Protein AF-A0A9E4KX77-F1 (afdb_monomer_lite)

Radius of gyration: 24.62 Å; chains: 1; bounding box: 50×61×56 Å

Foldseek 3Di:
DVVVVVCVVCVVVVNNVVVVVVVVVVVPDDDDDDDLVVVLVPQPLNPPQFQLLSLLLSLQQVLLVVVCVVVVHDSCVLFNSQQSSQCSNPVPDQLCRRPRRDNVSSVVCRVVSNVSSVRSNVDDGHDDPDPPDPPDPDDPPVRVVVVVVPD

Secondary structure (DSSP, 8-state):
-HHHHHHHHHHHTT-HHHHHHHHHHHHT----PPPHHHHHHH-GGGTT--HHHHHHHHHHHHHHHHHHHHHTS-GGGTS-HHHHHHHHH-TTS-TTT-TTS-HHHHHHHHHHHHHHHHHHHHSPPPPPPPP----PPPPPHHHHHHHTT--

Sequence (151 aa):
EARDALAERLSALGRQAWAEEEFARLEQVRHQPPDPERALFSFKEGRGLGGRGLAVLRSLLEMREAEARRLGRPPAFVIPNAALGELAANPALDPADAPSMPPSAARRLGEKVRRAVKRGLAAPEVRRPAPERPARPRPSRAEAARTRRRG

pLDDT: mean 89.44, std 11.68, range [40.16, 98.5]

Structure (mmCIF, N/CA/C/O backbone):
data_AF-A0A9E4KX77-F1
#
_entry.id   AF-A0A9E4KX77-F1
#
loop_
_atom_site.group_PDB
_atom_site.id
_atom_site.type_symbol
_atom_site.label_atom_id
_atom_site.label_alt_id
_atom_site.label_comp_id
_atom_site.label_asym_id
_atom_site.label_entity_id
_atom_site.label_seq_id
_atom_site.pdbx_PDB_ins_code
_atom_site.Cartn_x
_atom_site.Cartn_y
_atom_site.Cartn_z
_atom_site.occupancy
_atom_site.B_iso_or_equiv
_atom_site.auth_seq_id
_atom_site.auth_comp_id
_atom_site.auth_asym_id
_atom_site.auth_atom_id
_atom_site.pdbx_PDB_model_num
ATOM 1 N N . GLU A 1 1 ? -17.186 -2.646 35.217 1.00 72.56 1 GLU A N 1
ATOM 2 C CA . GLU A 1 1 ? -16.718 -1.297 35.616 1.00 72.56 1 GLU A CA 1
ATOM 3 C C . GLU A 1 1 ? -17.003 -0.228 34.560 1.00 72.56 1 GLU A C 1
ATOM 5 O O . GLU A 1 1 ? -17.978 0.487 34.730 1.00 72.56 1 GLU A O 1
ATOM 10 N N . ALA A 1 2 ? -16.265 -0.128 33.443 1.00 88.50 2 ALA A N 1
ATOM 11 C CA . ALA A 1 2 ? -16.495 0.953 32.461 1.00 88.50 2 ALA A CA 1
ATOM 12 C C . ALA A 1 2 ? -17.884 0.917 31.786 1.00 88.50 2 ALA A C 1
ATOM 14 O O . ALA A 1 2 ? -18.520 1.955 31.621 1.00 88.50 2 ALA A O 1
ATOM 15 N N . ARG A 1 3 ? -18.372 -0.279 31.428 1.00 89.69 3 ARG A N 1
ATOM 16 C CA . ARG A 1 3 ? -19.718 -0.472 30.860 1.00 89.69 3 ARG A CA 1
ATOM 17 C C . ARG A 1 3 ? -20.807 0.009 31.819 1.00 89.69 3 ARG A C 1
ATOM 19 O O . ARG A 1 3 ? -21.707 0.727 31.406 1.00 89.69 3 ARG A O 1
ATOM 26 N N . ASP A 1 4 ? -20.713 -0.403 33.078 1.00 91.94 4 ASP A N 1
ATOM 27 C CA . ASP A 1 4 ? -21.753 -0.170 34.084 1.00 91.94 4 ASP A CA 1
ATOM 28 C C . ASP A 1 4 ? -21.841 1.322 34.421 1.00 91.94 4 ASP A C 1
ATOM 30 O O . ASP A 1 4 ? -22.920 1.903 34.372 1.00 91.94 4 ASP A O 1
ATOM 34 N N . ALA A 1 5 ? -20.689 1.979 34.597 1.00 93.56 5 ALA A N 1
ATOM 35 C CA . ALA A 1 5 ? -20.616 3.425 34.796 1.00 93.56 5 ALA A CA 1
ATOM 36 C C . ALA A 1 5 ? -21.164 4.229 33.596 1.00 93.56 5 ALA A C 1
ATOM 38 O O . ALA A 1 5 ? -21.787 5.278 33.772 1.00 93.56 5 ALA A O 1
ATOM 39 N N . LEU A 1 6 ? -20.950 3.755 32.361 1.00 91.94 6 LEU A N 1
ATOM 40 C CA . LEU A 1 6 ? -21.521 4.379 31.161 1.00 91.94 6 LEU A CA 1
ATOM 41 C C . LEU A 1 6 ? -23.038 4.181 31.077 1.00 91.94 6 LEU A C 1
ATOM 43 O O . LEU A 1 6 ? -23.741 5.125 30.719 1.00 91.94 6 LEU A O 1
ATOM 47 N N . ALA A 1 7 ? -23.543 3.000 31.437 1.00 91.25 7 ALA A N 1
ATOM 48 C CA . ALA A 1 7 ? -24.974 2.707 31.457 1.00 91.25 7 ALA A CA 1
ATOM 49 C C . ALA A 1 7 ? -25.715 3.571 32.490 1.00 91.25 7 ALA A C 1
ATOM 51 O O . ALA A 1 7 ? -26.736 4.177 32.167 1.00 91.25 7 ALA A O 1
ATOM 52 N N . GLU A 1 8 ? -25.165 3.721 33.698 1.00 94.00 8 GLU A N 1
ATOM 53 C CA . GLU A 1 8 ? -25.727 4.613 34.721 1.00 94.00 8 GLU A CA 1
ATOM 54 C C . GLU A 1 8 ? -25.791 6.063 34.235 1.00 94.00 8 GLU A C 1
ATOM 56 O O . GLU A 1 8 ? -26.810 6.740 34.387 1.00 94.00 8 GLU A O 1
ATOM 61 N N . ARG A 1 9 ? -24.729 6.540 33.579 1.00 94.25 9 ARG A N 1
ATOM 62 C CA . ARG A 1 9 ? -24.669 7.911 33.064 1.00 94.25 9 ARG A CA 1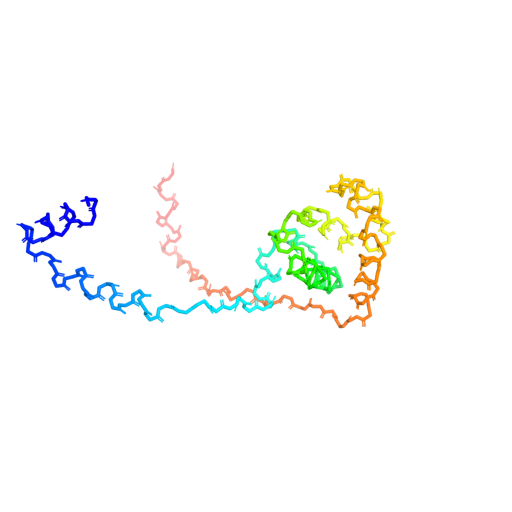
ATOM 63 C C . ARG A 1 9 ? -25.619 8.142 31.886 1.00 94.25 9 ARG A C 1
ATOM 65 O O . ARG A 1 9 ? -26.197 9.221 31.784 1.00 94.25 9 ARG A O 1
ATOM 72 N N . LEU A 1 10 ? -25.801 7.152 31.011 1.00 95.00 10 LEU A N 1
ATOM 73 C CA . LEU A 1 10 ? -26.783 7.201 29.922 1.00 95.00 10 LEU A CA 1
ATOM 74 C C . LEU A 1 10 ? -28.215 7.215 30.458 1.00 95.00 10 LEU A C 1
ATOM 76 O O . LEU A 1 10 ? -29.033 7.995 29.967 1.00 95.00 10 LEU A O 1
ATOM 80 N N . SER A 1 11 ? -28.488 6.417 31.492 1.00 93.12 11 SER A N 1
ATOM 81 C CA . SER A 1 11 ? -29.773 6.399 32.191 1.00 93.12 11 SER A CA 1
ATOM 82 C C . SER A 1 11 ? -30.068 7.748 32.856 1.00 93.12 11 SER A C 1
ATOM 84 O O . SER A 1 11 ? -31.112 8.343 32.596 1.00 93.12 11 SER A O 1
ATOM 86 N N . ALA A 1 12 ? -29.106 8.311 33.598 1.00 95.75 12 ALA A N 1
ATOM 87 C CA . ALA A 1 12 ? -29.239 9.625 34.237 1.00 95.75 12 ALA A CA 1
ATOM 88 C C . ALA A 1 12 ? -29.479 10.773 33.236 1.00 95.75 12 ALA A C 1
ATOM 90 O O . ALA A 1 12 ? -30.097 11.779 33.575 1.00 95.75 12 ALA A O 1
ATOM 91 N N . LEU A 1 13 ? -29.004 10.627 31.995 1.00 95.69 13 LEU A N 1
ATOM 92 C CA . LEU A 1 13 ? -29.218 11.588 30.909 1.00 95.69 13 LEU A CA 1
ATOM 93 C C . LEU A 1 13 ? -30.474 11.294 30.069 1.00 95.69 13 LEU A C 1
ATOM 95 O O . LEU A 1 13 ? -30.745 12.043 29.130 1.00 95.69 13 LEU A O 1
ATOM 99 N N . GLY A 1 14 ? -31.208 10.211 30.353 1.00 94.69 14 GLY A N 1
ATOM 100 C CA . GLY A 1 14 ? -32.376 9.783 29.577 1.00 94.69 14 GLY A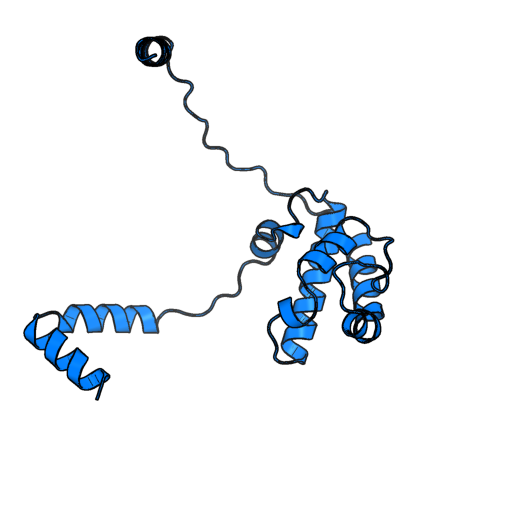 CA 1
ATOM 101 C C . GLY A 1 14 ? -32.047 9.334 28.147 1.00 94.69 14 GLY A C 1
ATOM 102 O O . GLY A 1 14 ? -32.891 9.434 27.262 1.00 94.69 14 GLY A O 1
ATOM 103 N N . ARG A 1 15 ? -30.815 8.875 27.889 1.00 95.88 15 ARG A N 1
ATOM 104 C CA . ARG A 1 15 ? -30.296 8.549 26.541 1.00 95.88 15 ARG A CA 1
ATOM 105 C C . ARG A 1 15 ? -30.159 7.053 26.266 1.00 95.88 15 ARG A C 1
ATOM 107 O O . ARG A 1 15 ? -29.566 6.676 25.261 1.00 95.88 15 ARG A O 1
ATOM 114 N N . GLN A 1 16 ? -30.700 6.207 27.137 1.00 92.31 16 GLN A N 1
ATOM 115 C CA . GLN A 1 16 ? -30.577 4.756 27.013 1.00 92.31 16 GLN A CA 1
ATOM 116 C C . GLN A 1 16 ? -31.126 4.240 25.671 1.00 92.31 16 GLN A C 1
ATOM 118 O O . GLN A 1 16 ? -30.423 3.536 24.955 1.00 92.31 16 GLN A O 1
ATOM 123 N N . ALA A 1 17 ? -32.316 4.698 25.272 1.00 91.31 17 ALA A N 1
ATOM 124 C CA . ALA A 1 17 ? -32.931 4.317 23.999 1.00 91.31 17 ALA A CA 1
ATOM 125 C C . ALA A 1 17 ? -32.090 4.723 22.771 1.00 91.31 17 ALA A C 1
ATOM 127 O O . ALA A 1 17 ? -32.011 3.974 21.804 1.00 91.31 17 ALA A O 1
ATOM 128 N N . TRP A 1 18 ? -31.413 5.878 22.815 1.00 93.88 18 TRP A N 1
ATOM 129 C CA . TRP A 1 18 ? -30.518 6.309 21.730 1.00 93.88 18 TRP A CA 1
ATOM 130 C C . TRP A 1 18 ? -29.286 5.408 21.620 1.00 93.88 18 TRP A C 1
ATOM 132 O O . TRP A 1 18 ? -28.829 5.111 20.520 1.00 93.88 18 TRP A O 1
ATOM 142 N N . ALA A 1 19 ? -28.731 4.988 22.760 1.00 92.88 19 ALA A N 1
ATOM 143 C CA . ALA A 1 19 ? -27.588 4.085 22.777 1.00 92.88 19 ALA A CA 1
ATOM 144 C C . ALA A 1 19 ? -27.966 2.698 22.237 1.00 92.88 19 ALA A C 1
ATOM 146 O O . ALA A 1 19 ? -27.224 2.140 21.436 1.00 92.88 19 ALA A O 1
ATOM 147 N N . GLU A 1 20 ? -29.130 2.174 22.625 1.00 92.38 20 GLU A N 1
AT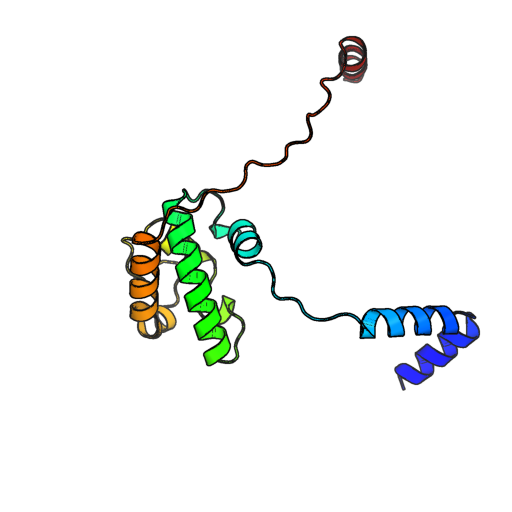OM 148 C CA . GLU A 1 20 ? -29.653 0.898 22.126 1.00 92.38 20 GLU A CA 1
ATOM 149 C C . GLU A 1 20 ? -29.900 0.926 20.612 1.00 92.38 20 GLU A C 1
ATOM 151 O O . GLU A 1 20 ? -29.513 -0.013 19.917 1.00 92.38 20 GLU A O 1
ATOM 156 N N . GLU A 1 21 ? -30.463 2.018 20.083 1.00 94.50 21 GLU A N 1
ATOM 157 C CA . GLU A 1 21 ? -30.634 2.208 18.638 1.00 94.50 21 GLU A CA 1
ATOM 158 C C . GLU A 1 21 ? -29.286 2.191 17.899 1.00 94.50 21 GLU A C 1
ATOM 160 O O . GLU A 1 21 ? -29.127 1.484 16.899 1.00 94.50 21 GLU A O 1
ATOM 165 N N . GLU A 1 22 ? -28.287 2.921 18.404 1.00 94.62 22 GLU A N 1
ATOM 166 C CA . GLU A 1 22 ? -26.969 2.971 17.771 1.00 94.62 22 GLU A CA 1
ATOM 167 C C . GLU A 1 22 ? -26.230 1.628 17.877 1.00 94.62 22 GLU A C 1
ATOM 169 O O . GLU A 1 22 ? -25.581 1.210 16.918 1.00 94.62 22 GLU A O 1
ATOM 174 N N . PHE A 1 23 ? -26.365 0.898 18.990 1.00 93.81 23 PHE A N 1
ATOM 175 C CA . PHE A 1 23 ? -25.819 -0.457 19.114 1.00 93.81 23 PHE A CA 1
ATOM 176 C C . PHE A 1 23 ? -26.459 -1.409 18.109 1.00 93.81 23 PHE A C 1
ATOM 178 O O . PHE A 1 23 ? -25.733 -2.058 17.356 1.00 93.81 23 PHE A O 1
ATOM 185 N N . ALA A 1 24 ? -27.791 -1.423 18.017 1.00 94.31 24 ALA A N 1
ATOM 186 C CA . ALA A 1 24 ? -28.500 -2.239 17.038 1.00 94.31 24 ALA A CA 1
ATOM 187 C C . ALA A 1 24 ? -28.049 -1.911 15.606 1.00 94.31 24 ALA A C 1
ATOM 189 O O . ALA A 1 24 ? -27.852 -2.814 14.792 1.0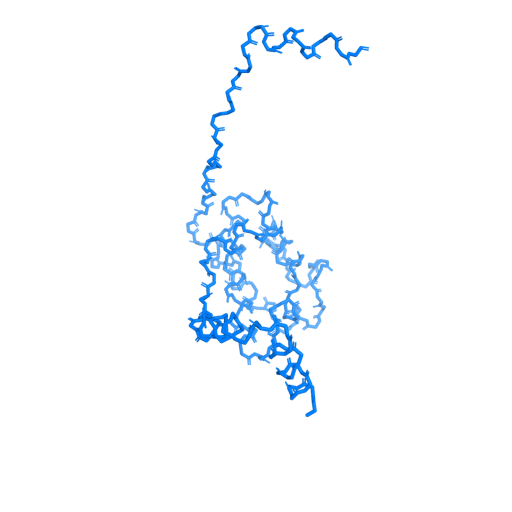0 94.31 24 ALA A O 1
ATOM 190 N N . ARG A 1 25 ? -27.813 -0.630 15.295 1.00 91.38 25 ARG A N 1
ATOM 191 C CA . ARG A 1 25 ? -27.298 -0.194 13.991 1.00 91.38 25 ARG A CA 1
ATOM 192 C C . ARG A 1 25 ? -25.865 -0.665 13.734 1.00 91.38 25 ARG A C 1
ATOM 194 O O . ARG A 1 25 ? -25.573 -1.150 12.638 1.00 91.38 25 ARG A O 1
ATOM 201 N N . LEU A 1 26 ? -24.976 -0.541 14.718 1.00 91.94 26 LEU A N 1
ATOM 202 C CA . LEU A 1 26 ? -23.581 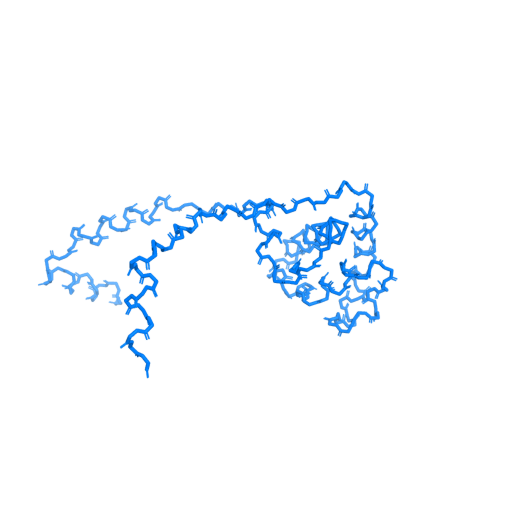-0.979 14.616 1.00 91.94 26 LEU A CA 1
ATOM 203 C C . LEU A 1 26 ? -23.464 -2.502 14.496 1.00 91.94 26 LEU A C 1
ATOM 205 O O . LEU A 1 26 ? -22.627 -2.989 13.736 1.00 91.94 26 LEU A O 1
ATOM 209 N N . GLU A 1 27 ? -24.344 -3.257 15.153 1.00 93.38 27 GLU A N 1
ATOM 210 C CA . GLU A 1 27 ? -24.433 -4.715 15.027 1.00 93.38 27 GLU A CA 1
ATOM 211 C C . GLU A 1 27 ? -24.796 -5.176 13.608 1.00 93.38 27 GLU A C 1
ATOM 213 O O . GLU A 1 27 ? -24.461 -6.301 13.225 1.00 93.38 27 GLU A O 1
ATOM 218 N N . GLN A 1 28 ? -25.424 -4.323 12.789 1.00 92.94 28 GLN A N 1
ATOM 219 C CA . GLN A 1 28 ? -25.702 -4.615 11.376 1.00 92.94 28 GLN A CA 1
ATOM 220 C C . GLN A 1 28 ? -24.524 -4.304 10.445 1.00 92.94 28 GLN A C 1
ATOM 222 O O . GLN A 1 28 ? -24.532 -4.720 9.284 1.00 92.94 28 GLN A O 1
ATOM 227 N N . VAL A 1 29 ? -23.484 -3.606 10.915 1.00 89.94 29 VAL A N 1
ATOM 228 C CA . VAL A 1 29 ? -22.322 -3.289 10.080 1.00 89.94 29 VAL A CA 1
ATOM 229 C C . VAL A 1 29 ? -21.581 -4.584 9.748 1.00 89.94 29 VAL A C 1
ATOM 231 O O . VAL A 1 29 ? -21.201 -5.377 10.612 1.00 89.94 29 VAL A O 1
ATOM 234 N N . ARG A 1 30 ? -21.382 -4.827 8.454 1.00 86.75 30 ARG A N 1
ATOM 235 C CA . ARG A 1 30 ? -20.573 -5.934 7.939 1.00 86.75 30 ARG A CA 1
ATOM 236 C C . ARG A 1 30 ? -19.380 -5.357 7.206 1.00 86.75 30 ARG A C 1
ATOM 238 O O . ARG A 1 30 ? -19.517 -4.402 6.443 1.00 86.75 30 ARG A O 1
ATOM 245 N N . HIS A 1 31 ? -18.211 -5.949 7.423 1.00 80.56 31 HIS A N 1
ATOM 246 C CA . HIS A 1 31 ? -17.044 -5.606 6.628 1.00 80.56 31 HIS A CA 1
ATOM 247 C C . HIS A 1 31 ? -17.308 -5.981 5.167 1.00 80.56 31 HIS A C 1
ATOM 249 O O . HIS A 1 31 ? -17.511 -7.153 4.854 1.00 80.56 31 HIS A O 1
ATOM 255 N N . GLN A 1 32 ? -17.293 -4.986 4.285 1.00 79.44 32 GLN A N 1
ATOM 256 C CA . GLN A 1 32 ? -17.278 -5.203 2.846 1.00 79.44 32 GLN A CA 1
ATOM 257 C C . GLN A 1 32 ? -15.870 -4.897 2.339 1.00 79.44 32 GLN A C 1
ATOM 259 O O . GLN A 1 32 ? -15.351 -3.812 2.631 1.00 79.44 32 GLN A O 1
ATOM 264 N N . PRO A 1 33 ? -15.226 -5.824 1.608 1.00 74.44 33 PRO A N 1
ATOM 265 C CA . PRO A 1 33 ? -13.951 -5.519 0.989 1.00 74.44 33 PRO A CA 1
ATOM 266 C C . PRO A 1 33 ? -14.147 -4.354 0.008 1.00 74.44 33 PRO A C 1
ATOM 268 O O . PRO A 1 33 ? -15.153 -4.315 -0.706 1.00 74.44 33 PRO A O 1
ATOM 271 N N . PRO A 1 34 ? -13.219 -3.385 -0.029 1.00 76.44 34 PRO A N 1
ATOM 272 C CA . PRO A 1 34 ? -13.307 -2.292 -0.979 1.00 76.44 34 PRO A CA 1
ATOM 273 C C . PRO A 1 34 ? -13.261 -2.834 -2.409 1.00 76.44 34 PRO A C 1
ATOM 275 O O . PRO A 1 34 ? -12.539 -3.788 -2.701 1.00 76.44 34 PRO A O 1
ATOM 278 N N . ASP A 1 35 ? -14.010 -2.186 -3.299 1.00 83.81 35 ASP A N 1
ATOM 279 C CA . ASP A 1 35 ? -13.947 -2.463 -4.731 1.00 83.81 35 ASP A CA 1
ATOM 280 C C . ASP A 1 35 ? -12.483 -2.381 -5.225 1.00 83.81 35 ASP A C 1
ATOM 282 O O . ASP A 1 35 ? -11.812 -1.374 -4.956 1.00 83.81 35 ASP A O 1
ATOM 286 N N . PRO A 1 36 ? -11.965 -3.409 -5.927 1.00 80.19 36 PRO A N 1
ATOM 287 C CA . PRO A 1 36 ? -10.561 -3.458 -6.334 1.00 80.19 36 PRO A CA 1
ATOM 288 C C . PRO A 1 36 ? -10.124 -2.273 -7.200 1.00 80.19 36 PRO A C 1
ATOM 290 O O . PRO A 1 36 ? -8.982 -1.820 -7.098 1.00 80.19 36 PRO A O 1
ATOM 293 N N . GLU A 1 37 ? -11.012 -1.736 -8.039 1.00 83.69 37 GLU A N 1
ATOM 294 C CA . GLU A 1 37 ? -10.687 -0.594 -8.894 1.00 83.69 37 GLU A CA 1
ATOM 295 C C . GLU A 1 37 ? -10.618 0.700 -8.087 1.00 83.69 37 GLU A C 1
ATOM 297 O O . GLU A 1 37 ? -9.665 1.472 -8.216 1.00 83.69 37 GLU A O 1
ATOM 302 N N . ARG A 1 38 ? -11.580 0.917 -7.185 1.00 82.94 38 ARG A N 1
ATOM 303 C CA . ARG A 1 38 ? -11.546 2.044 -6.242 1.00 82.94 38 ARG A CA 1
ATOM 304 C C . ARG A 1 38 ? -10.314 1.979 -5.340 1.00 82.94 38 ARG A C 1
ATOM 306 O O . ARG A 1 38 ? -9.682 3.010 -5.089 1.00 82.94 38 ARG A O 1
ATOM 313 N N . ALA A 1 39 ? -9.928 0.787 -4.890 1.00 84.75 39 ALA A N 1
ATOM 314 C CA . ALA A 1 39 ? -8.713 0.583 -4.105 1.00 84.75 39 ALA A CA 1
ATOM 315 C C . ALA A 1 39 ? -7.454 0.936 -4.919 1.00 84.75 39 ALA A C 1
ATOM 317 O O . ALA A 1 39 ? -6.610 1.697 -4.443 1.00 84.75 39 ALA A O 1
ATOM 318 N N . LEU A 1 40 ? -7.369 0.490 -6.177 1.00 91.25 40 LEU A N 1
ATOM 319 C CA . LEU A 1 40 ? -6.268 0.833 -7.082 1.00 91.25 40 LEU A CA 1
ATOM 320 C C . LEU A 1 40 ? -6.167 2.347 -7.325 1.00 91.25 40 LEU A C 1
ATOM 322 O O . LEU A 1 40 ? -5.081 2.921 -7.249 1.00 91.25 40 LEU A O 1
ATOM 326 N N . PHE A 1 41 ? -7.286 3.016 -7.613 1.00 89.50 41 PHE A N 1
ATOM 327 C CA . PHE A 1 41 ? -7.279 4.441 -7.957 1.00 89.50 41 PHE A CA 1
ATOM 328 C C . PHE A 1 41 ? -7.091 5.371 -6.756 1.00 89.50 41 PHE A C 1
ATOM 330 O O . PHE A 1 41 ? -6.601 6.491 -6.938 1.00 89.50 41 PHE A O 1
ATOM 337 N N . SER A 1 42 ? -7.438 4.918 -5.548 1.00 87.12 42 SER A N 1
ATOM 338 C CA . SER A 1 42 ? -7.162 5.642 -4.301 1.00 87.12 42 SER A CA 1
ATOM 339 C C . SER A 1 42 ? -5.707 5.498 -3.831 1.00 87.12 42 SER A C 1
ATOM 341 O O . SER A 1 42 ? -5.244 6.307 -3.022 1.00 87.12 42 SER A O 1
ATOM 343 N N . PHE A 1 43 ? -4.954 4.537 -4.380 1.00 90.94 43 PHE A N 1
ATOM 344 C CA . PHE A 1 43 ? -3.549 4.317 -4.047 1.00 90.94 43 PHE A CA 1
ATOM 345 C C . PHE A 1 43 ? -2.679 5.519 -4.439 1.00 90.94 43 PHE A C 1
ATOM 347 O O . PHE A 1 43 ? -2.609 5.919 -5.608 1.00 90.94 43 PHE A O 1
ATOM 354 N N . LYS A 1 44 ? -2.000 6.115 -3.451 1.00 91.81 44 LYS A N 1
ATOM 355 C CA . LYS A 1 44 ? -1.234 7.361 -3.612 1.00 91.81 44 LYS A CA 1
ATOM 356 C C . LYS A 1 44 ? -0.146 7.228 -4.671 1.00 91.81 44 LYS A C 1
ATOM 358 O O . LYS A 1 44 ? -0.008 8.118 -5.503 1.00 91.81 44 LYS A O 1
ATOM 363 N N . GLU A 1 45 ? 0.587 6.129 -4.653 1.00 92.19 45 GLU A N 1
ATOM 364 C CA . GLU A 1 45 ? 1.712 5.851 -5.541 1.00 92.19 45 GLU A CA 1
ATOM 365 C C . GLU A 1 45 ? 1.251 5.470 -6.954 1.00 92.19 45 GLU A C 1
ATOM 367 O O . GLU A 1 45 ? 2.043 5.463 -7.888 1.00 92.19 45 GLU A O 1
ATOM 372 N N . GLY A 1 46 ? -0.050 5.222 -7.141 1.00 88.81 46 GLY A N 1
ATOM 373 C CA . GLY A 1 46 ? -0.648 5.097 -8.463 1.00 88.81 46 GLY A CA 1
ATOM 374 C C . GLY A 1 46 ? -0.897 6.441 -9.145 1.00 88.81 46 GLY A C 1
ATOM 375 O O . GLY A 1 46 ? -1.144 6.472 -10.355 1.00 88.81 46 GLY A O 1
ATOM 376 N N . ARG A 1 47 ? -0.886 7.564 -8.404 1.00 89.00 47 ARG A N 1
ATOM 377 C CA . ARG A 1 47 ? -1.136 8.903 -8.963 1.00 89.00 47 ARG A CA 1
ATOM 378 C C . ARG A 1 47 ? -0.029 9.261 -9.958 1.00 89.00 47 ARG A C 1
ATOM 380 O O . ARG A 1 47 ? 1.134 9.308 -9.593 1.00 89.00 47 ARG A O 1
ATOM 387 N N . GLY A 1 48 ? -0.408 9.527 -11.208 1.00 86.81 48 GLY A N 1
ATOM 388 C CA . GLY A 1 48 ? 0.527 9.859 -12.291 1.00 86.81 48 GLY A CA 1
ATOM 389 C C . GLY A 1 48 ? 0.974 8.671 -13.147 1.00 86.81 48 GLY A C 1
ATOM 390 O O . GLY A 1 48 ? 1.523 8.892 -14.221 1.00 86.81 48 GLY A O 1
ATOM 391 N N . LEU A 1 49 ? 0.685 7.427 -12.746 1.00 92.50 49 LEU A N 1
ATOM 392 C CA . LEU A 1 49 ? 0.940 6.267 -13.601 1.00 92.50 49 LEU A CA 1
ATOM 393 C C . LEU A 1 49 ? -0.003 6.260 -14.813 1.00 92.50 49 LEU A C 1
ATOM 395 O O . LEU A 1 49 ? -1.214 6.467 -14.676 1.00 92.50 49 LEU A O 1
ATOM 399 N N . GLY A 1 50 ? 0.564 5.972 -15.988 1.00 92.62 50 GLY A N 1
ATOM 400 C CA . GLY A 1 50 ? -0.194 5.659 -17.200 1.00 92.62 50 GLY A CA 1
ATOM 401 C C . GLY A 1 50 ? -0.908 4.306 -17.104 1.00 92.62 50 GLY A C 1
ATOM 402 O O . GLY A 1 50 ? -0.718 3.550 -16.149 1.00 92.62 50 GLY A O 1
ATOM 403 N N . GLY A 1 51 ? -1.716 3.968 -18.113 1.00 94.19 51 GLY A N 1
ATOM 404 C CA . GLY A 1 51 ? -2.576 2.779 -18.067 1.00 94.19 51 GLY A CA 1
ATOM 405 C C . GLY A 1 51 ? -1.825 1.457 -17.899 1.00 94.19 51 GLY A C 1
ATOM 406 O O . GLY A 1 51 ? -2.272 0.586 -17.150 1.00 94.19 51 GLY A O 1
ATOM 407 N N . ARG A 1 52 ? -0.637 1.334 -18.506 1.00 95.88 52 ARG A N 1
ATOM 408 C CA . ARG A 1 52 ? 0.253 0.182 -18.297 1.00 95.88 52 ARG A CA 1
ATOM 409 C C . ARG A 1 52 ? 0.815 0.116 -16.877 1.00 95.88 52 ARG A C 1
ATOM 411 O O . ARG A 1 52 ? 0.776 -0.944 -16.262 1.00 95.88 52 ARG A O 1
ATOM 418 N N . GLY A 1 53 ? 1.298 1.238 -16.342 1.00 96.25 53 GLY A N 1
ATOM 419 C CA . GLY A 1 53 ? 1.813 1.305 -14.971 1.00 96.25 53 GLY A CA 1
ATOM 420 C C . GLY A 1 53 ? 0.735 0.953 -13.943 1.00 96.25 53 GLY A C 1
ATOM 421 O O . GLY A 1 53 ? 0.994 0.224 -12.993 1.00 96.25 53 GLY A O 1
ATOM 422 N N . LEU A 1 54 ? -0.511 1.372 -14.178 1.00 96.31 54 LEU A N 1
ATOM 423 C CA . LEU A 1 54 ? -1.656 0.983 -13.351 1.00 96.31 54 LEU A CA 1
ATOM 424 C C . LEU A 1 54 ? -1.991 -0.513 -13.451 1.00 96.31 54 LEU A C 1
ATOM 426 O O . LEU A 1 54 ? -2.364 -1.107 -12.442 1.00 96.31 54 LEU A O 1
ATOM 430 N N . ALA A 1 55 ? -1.840 -1.135 -14.624 1.00 96.81 55 ALA A N 1
ATOM 431 C CA . ALA A 1 55 ? -2.006 -2.583 -14.780 1.00 96.81 55 ALA A CA 1
ATOM 432 C C . ALA A 1 55 ? -0.936 -3.367 -13.995 1.00 96.81 55 ALA A C 1
ATOM 434 O O . ALA A 1 55 ? -1.250 -4.334 -13.298 1.00 96.81 55 ALA A O 1
ATOM 435 N N . VAL A 1 56 ? 0.317 -2.900 -14.035 1.00 97.94 56 VAL A N 1
ATOM 436 C CA . VAL A 1 56 ? 1.417 -3.438 -13.218 1.00 97.94 56 VAL A CA 1
ATOM 437 C C . VAL A 1 56 ? 1.138 -3.256 -11.728 1.00 97.94 56 VAL A C 1
ATOM 439 O O . VAL A 1 56 ? 1.202 -4.227 -10.974 1.00 97.94 56 VAL A O 1
ATOM 442 N N . LEU A 1 57 ? 0.748 -2.051 -11.308 1.00 97.44 57 LEU A N 1
ATOM 443 C CA . LEU A 1 57 ? 0.407 -1.758 -9.919 1.00 97.44 57 LEU A CA 1
ATOM 444 C C . LEU A 1 57 ? -0.732 -2.648 -9.406 1.00 97.44 57 LEU A C 1
ATOM 446 O O . LEU A 1 57 ? -0.634 -3.173 -8.300 1.00 97.44 57 LEU A O 1
ATOM 450 N N . ARG A 1 58 ? -1.777 -2.874 -10.212 1.00 96.62 58 ARG A N 1
ATOM 451 C CA . ARG A 1 58 ? -2.884 -3.781 -9.876 1.00 96.62 58 ARG A CA 1
ATOM 452 C C . ARG A 1 58 ? -2.378 -5.192 -9.579 1.00 96.62 58 ARG A C 1
ATOM 454 O O . ARG A 1 58 ? -2.633 -5.712 -8.496 1.00 96.62 58 ARG A O 1
ATOM 461 N N . SER A 1 59 ? -1.592 -5.776 -10.487 1.00 97.38 59 SER A N 1
ATOM 462 C CA . SER A 1 59 ? -1.062 -7.130 -10.275 1.00 97.38 59 SER A CA 1
ATOM 463 C C . SER A 1 59 ? -0.094 -7.210 -9.087 1.00 97.38 59 SER A C 1
ATOM 465 O O . SER A 1 59 ? 0.048 -8.284 -8.491 1.00 97.38 59 SER A O 1
ATOM 467 N N . LEU A 1 60 ? 0.617 -6.126 -8.774 1.00 97.69 60 LEU A N 1
ATOM 468 C CA . LEU A 1 60 ? 1.509 -6.043 -7.621 1.00 97.69 60 LEU A CA 1
ATOM 469 C C . LEU A 1 60 ? 0.738 -5.975 -6.299 1.00 97.69 60 LEU A C 1
ATOM 471 O O . LEU A 1 60 ? 1.107 -6.678 -5.355 1.00 97.69 60 LEU A O 1
ATOM 475 N N . LEU A 1 61 ? -0.327 -5.171 -6.242 1.00 96.25 61 LEU A N 1
ATOM 476 C CA . LEU A 1 61 ? -1.227 -5.086 -5.092 1.00 96.25 61 LEU A CA 1
ATOM 477 C C . LEU A 1 61 ? -1.834 -6.459 -4.799 1.00 96.25 61 LEU A C 1
ATOM 479 O O . LEU A 1 61 ? -1.587 -7.000 -3.724 1.00 96.25 61 LEU A O 1
ATOM 483 N N . GLU A 1 62 ? -2.447 -7.104 -5.796 1.00 95.69 62 GLU A N 1
ATOM 484 C CA . GLU A 1 62 ? -3.053 -8.435 -5.644 1.00 95.69 62 GLU A CA 1
ATOM 485 C C . GLU A 1 62 ? -2.071 -9.474 -5.078 1.00 95.69 62 GLU A C 1
ATOM 487 O O . GLU A 1 62 ? -2.409 -10.263 -4.189 1.00 95.69 62 GLU A O 1
ATOM 492 N N . MET A 1 63 ? -0.825 -9.458 -5.565 1.00 96.88 63 MET A N 1
ATOM 493 C CA . MET A 1 63 ? 0.240 -10.326 -5.062 1.00 96.88 63 MET A CA 1
ATOM 494 C C . MET A 1 63 ? 0.581 -10.007 -3.602 1.00 96.88 63 MET A C 1
ATOM 496 O O . MET A 1 63 ? 0.691 -10.924 -2.782 1.00 96.88 63 MET A O 1
ATOM 500 N N . ARG A 1 64 ? 0.713 -8.720 -3.260 1.00 96.81 64 ARG A N 1
ATOM 501 C CA . ARG A 1 64 ? 0.984 -8.275 -1.891 1.00 96.81 64 ARG A CA 1
ATOM 502 C C . ARG A 1 64 ? -0.157 -8.641 -0.947 1.00 96.81 64 ARG A C 1
ATOM 504 O O . ARG A 1 64 ? 0.121 -9.116 0.148 1.00 96.81 64 ARG A O 1
ATOM 511 N N . GLU A 1 65 ? -1.414 -8.470 -1.352 1.00 95.12 65 GLU A N 1
ATOM 512 C CA . GLU A 1 65 ? -2.579 -8.863 -0.554 1.00 95.12 65 GLU A CA 1
ATOM 513 C C . GLU A 1 65 ? -2.627 -10.379 -0.317 1.00 95.12 65 GLU A C 1
ATOM 515 O O . GLU A 1 65 ? -2.898 -10.818 0.803 1.00 95.12 65 GLU A O 1
ATOM 520 N N . ALA A 1 66 ? -2.327 -11.193 -1.333 1.00 95.88 66 ALA A N 1
ATOM 521 C CA . ALA A 1 66 ? -2.243 -12.643 -1.172 1.00 95.88 66 ALA A CA 1
ATOM 522 C C . ALA A 1 66 ? -1.137 -13.044 -0.181 1.00 95.88 66 ALA A C 1
ATOM 524 O O . ALA A 1 66 ? -1.353 -13.888 0.691 1.00 95.88 66 ALA A O 1
ATOM 525 N N . GLU A 1 67 ? 0.030 -12.405 -0.268 1.00 97.12 67 GLU A N 1
ATOM 526 C CA . GLU A 1 67 ? 1.145 -12.679 0.636 1.00 97.12 67 GLU A CA 1
ATOM 527 C C . GLU A 1 67 ? 0.884 -12.170 2.064 1.00 97.12 67 GLU A C 1
ATOM 529 O O . GLU A 1 67 ? 1.252 -12.836 3.030 1.00 97.12 67 GLU A O 1
ATOM 534 N N . ALA A 1 68 ? 0.194 -11.038 2.209 1.00 96.31 68 ALA A N 1
ATOM 535 C CA . ALA A 1 68 ? -0.242 -10.489 3.491 1.00 96.31 68 ALA A CA 1
ATOM 536 C C . ALA A 1 68 ? -1.187 -11.445 4.225 1.00 96.31 68 ALA A C 1
ATOM 538 O O . ALA A 1 68 ? -0.965 -11.745 5.399 1.00 96.31 68 ALA A O 1
ATOM 539 N N . ARG A 1 69 ? -2.179 -11.998 3.509 1.00 95.88 69 ARG A N 1
ATOM 540 C CA . ARG A 1 69 ? -3.075 -13.036 4.042 1.00 95.88 69 ARG A CA 1
ATOM 541 C C . ARG A 1 69 ? -2.305 -14.285 4.456 1.00 95.88 69 ARG A C 1
ATOM 543 O O . ARG A 1 69 ? -2.508 -14.778 5.557 1.00 95.88 69 ARG A O 1
ATOM 550 N N . ARG A 1 70 ? -1.381 -14.757 3.612 1.00 96.81 70 ARG A N 1
ATOM 551 C CA . ARG A 1 70 ? -0.556 -15.942 3.899 1.00 96.81 70 ARG A CA 1
ATOM 552 C C . ARG A 1 70 ? 0.306 -15.773 5.153 1.00 96.81 70 ARG A C 1
ATOM 554 O O . ARG A 1 70 ? 0.546 -16.741 5.863 1.00 96.81 70 ARG A O 1
ATOM 561 N N . LEU A 1 71 ? 0.813 -14.564 5.392 1.00 95.00 71 LEU A N 1
ATOM 562 C CA . LEU A 1 71 ? 1.685 -14.248 6.524 1.00 95.00 71 LEU A CA 1
ATOM 563 C C . LEU A 1 71 ? 0.929 -13.794 7.780 1.00 95.00 71 LEU A C 1
ATOM 565 O O . LEU A 1 71 ? 1.556 -13.678 8.829 1.00 95.00 71 LEU A O 1
ATOM 569 N N . GLY A 1 72 ? -0.367 -13.487 7.681 1.00 95.62 72 GLY A N 1
ATOM 570 C CA . GLY A 1 72 ? -1.144 -12.921 8.786 1.00 95.62 72 GLY A CA 1
ATOM 571 C C . GLY A 1 72 ? -0.660 -11.531 9.214 1.00 95.62 72 GLY A C 1
ATOM 572 O O . GLY A 1 72 ? -0.640 -11.225 10.404 1.00 95.62 72 GLY A O 1
ATOM 573 N N . ARG A 1 73 ? -0.206 -10.691 8.271 1.00 95.00 73 ARG A N 1
ATOM 574 C CA . ARG A 1 73 ? 0.322 -9.343 8.567 1.00 95.00 73 ARG A CA 1
ATOM 575 C C . ARG A 1 73 ? -0.300 -8.287 7.652 1.00 95.00 73 ARG A C 1
ATOM 577 O O . ARG A 1 73 ? -0.686 -8.622 6.534 1.00 95.00 73 ARG A O 1
ATOM 584 N N . PRO A 1 74 ? -0.359 -7.008 8.069 1.00 95.38 74 PRO A N 1
ATOM 585 C CA . PRO A 1 74 ? -0.861 -5.939 7.208 1.00 95.38 74 PRO A CA 1
ATOM 586 C C . PRO A 1 74 ? -0.061 -5.826 5.891 1.00 95.38 74 PRO A C 1
ATOM 588 O O . PRO A 1 74 ? 1.167 -5.946 5.929 1.00 95.38 74 PRO A O 1
ATOM 591 N N . PRO A 1 75 ? -0.694 -5.535 4.732 1.00 94.75 75 PRO A N 1
ATOM 592 C CA . PRO A 1 75 ? -0.014 -5.511 3.429 1.00 94.75 75 PRO A CA 1
ATOM 593 C C . PRO A 1 75 ? 1.219 -4.604 3.360 1.00 94.75 75 PRO A C 1
ATOM 595 O O . PRO A 1 75 ? 2.238 -4.994 2.793 1.00 94.75 75 PRO A O 1
ATOM 598 N N . ALA A 1 76 ? 1.174 -3.431 3.996 1.00 93.56 76 ALA A N 1
ATOM 599 C CA . ALA A 1 76 ? 2.297 -2.491 4.026 1.00 93.56 76 ALA A CA 1
ATOM 600 C C . ALA A 1 76 ? 3.564 -3.057 4.706 1.00 93.56 76 ALA A C 1
ATOM 602 O O . ALA A 1 76 ? 4.664 -2.597 4.417 1.00 93.56 76 ALA A O 1
ATOM 603 N N . PHE A 1 77 ? 3.426 -4.077 5.564 1.00 95.31 77 PHE A N 1
ATOM 604 C CA . PHE A 1 77 ? 4.545 -4.770 6.221 1.00 95.31 77 PHE A CA 1
ATOM 605 C C . PHE A 1 77 ? 5.137 -5.888 5.349 1.00 95.31 77 PHE A C 1
ATOM 607 O O . PHE A 1 77 ? 6.172 -6.460 5.694 1.00 95.31 77 PHE A O 1
ATOM 614 N N . VAL A 1 78 ? 4.478 -6.234 4.240 1.00 96.56 78 VAL A N 1
ATOM 615 C CA . VAL A 1 78 ? 4.980 -7.203 3.260 1.00 96.56 78 VAL A CA 1
ATOM 616 C C . VAL A 1 78 ? 5.872 -6.498 2.245 1.00 96.56 78 VAL A C 1
ATOM 618 O O . VAL A 1 78 ? 7.025 -6.889 2.077 1.00 96.56 78 VAL A O 1
ATOM 621 N N . ILE A 1 79 ? 5.336 -5.464 1.590 1.00 97.19 79 ILE A N 1
ATOM 622 C CA . ILE A 1 79 ? 6.063 -4.570 0.681 1.00 97.19 79 ILE A CA 1
ATOM 623 C C . ILE A 1 79 ? 5.541 -3.136 0.896 1.00 97.19 79 ILE A C 1
ATOM 625 O O . ILE A 1 79 ? 4.320 -2.927 0.795 1.00 97.19 79 ILE A O 1
ATOM 629 N N . PRO A 1 80 ? 6.424 -2.152 1.164 1.00 97.31 80 PRO A N 1
ATOM 630 C CA . PRO A 1 80 ? 6.034 -0.753 1.313 1.00 97.31 80 PRO A CA 1
ATOM 631 C C . PRO A 1 80 ? 5.351 -0.203 0.060 1.00 97.31 80 PRO A C 1
ATOM 633 O O . PRO A 1 80 ? 5.681 -0.584 -1.063 1.00 97.31 80 PRO A O 1
ATOM 636 N N . ASN A 1 81 ? 4.422 0.738 0.236 1.00 97.00 81 ASN A N 1
ATOM 637 C CA . ASN A 1 81 ? 3.703 1.324 -0.896 1.00 97.00 81 ASN A CA 1
ATOM 638 C C . ASN A 1 81 ? 4.644 1.997 -1.908 1.00 97.00 81 ASN A C 1
ATOM 640 O O . ASN A 1 81 ? 4.453 1.831 -3.110 1.00 97.00 81 ASN A O 1
ATOM 644 N N . ALA A 1 82 ? 5.672 2.700 -1.422 1.00 96.94 82 ALA A N 1
ATOM 645 C CA . ALA A 1 82 ? 6.657 3.377 -2.262 1.00 96.94 82 ALA A CA 1
ATOM 646 C C . ALA A 1 82 ? 7.376 2.405 -3.213 1.00 96.94 82 ALA A C 1
ATOM 648 O O . ALA A 1 82 ? 7.446 2.677 -4.408 1.00 96.94 82 ALA A O 1
ATOM 649 N N . ALA A 1 83 ? 7.774 1.221 -2.729 1.00 97.62 83 ALA A N 1
ATOM 650 C CA . ALA A 1 83 ? 8.396 0.190 -3.563 1.00 97.62 83 ALA A CA 1
ATOM 651 C C . ALA A 1 83 ? 7.451 -0.311 -4.668 1.00 97.62 83 ALA A C 1
ATOM 653 O O . ALA A 1 83 ? 7.870 -0.509 -5.806 1.00 97.62 83 ALA A O 1
ATOM 654 N N . LEU A 1 84 ? 6.156 -0.480 -4.366 1.00 97.81 84 LEU A N 1
ATOM 655 C CA . LEU A 1 84 ? 5.170 -0.837 -5.393 1.00 97.81 84 LEU A CA 1
ATOM 656 C C . LEU A 1 84 ? 5.029 0.253 -6.461 1.00 97.81 84 LEU A C 1
ATOM 658 O O . LEU A 1 84 ? 4.889 -0.067 -7.639 1.00 97.81 84 LEU A O 1
ATOM 662 N N . GLY A 1 85 ? 5.067 1.522 -6.049 1.00 97.44 85 GLY A N 1
ATOM 663 C CA . GLY A 1 85 ? 5.049 2.672 -6.950 1.00 97.44 85 GLY A CA 1
ATOM 664 C C . GLY A 1 85 ? 6.256 2.710 -7.880 1.00 97.44 85 GLY A C 1
ATOM 665 O O . GLY A 1 85 ? 6.086 2.844 -9.087 1.00 97.44 85 GLY A O 1
ATOM 666 N N . GLU A 1 86 ? 7.459 2.541 -7.328 1.00 97.75 86 GLU A N 1
ATOM 667 C CA . GLU A 1 86 ? 8.726 2.509 -8.072 1.00 97.75 86 GLU A CA 1
ATOM 668 C C . GLU A 1 86 ? 8.724 1.408 -9.142 1.00 97.75 86 GLU A C 1
ATOM 670 O O . GLU A 1 86 ? 8.986 1.676 -10.315 1.00 97.75 86 GLU A O 1
ATOM 675 N N . LEU A 1 87 ? 8.336 0.187 -8.762 1.00 98.06 87 LEU A N 1
ATOM 676 C CA . LEU A 1 87 ? 8.252 -0.966 -9.666 1.00 98.06 87 LEU A CA 1
ATOM 677 C C . LEU A 1 87 ? 7.161 -0.808 -10.735 1.00 98.06 87 LEU A C 1
ATOM 679 O O . LEU A 1 87 ? 7.312 -1.279 -11.859 1.00 98.06 87 LEU A O 1
ATOM 683 N N . ALA A 1 88 ? 6.049 -0.152 -10.402 1.00 97.62 88 ALA A N 1
ATOM 684 C CA . ALA A 1 88 ? 4.986 0.123 -11.364 1.00 97.62 88 ALA A CA 1
ATOM 685 C C . ALA A 1 88 ? 5.340 1.264 -12.332 1.00 97.62 88 ALA A C 1
ATOM 687 O O . ALA A 1 88 ? 4.906 1.242 -13.486 1.00 97.62 88 ALA A O 1
ATOM 688 N N . ALA A 1 89 ? 6.122 2.247 -11.878 1.00 97.19 89 ALA A N 1
ATOM 689 C CA . ALA A 1 89 ? 6.626 3.345 -12.698 1.00 97.19 89 ALA A CA 1
ATOM 690 C C . ALA A 1 89 ? 7.752 2.893 -13.639 1.00 97.19 89 ALA A C 1
ATOM 692 O O . ALA A 1 89 ? 7.802 3.342 -14.783 1.00 97.19 89 ALA A O 1
ATOM 693 N N . ASN A 1 90 ? 8.615 1.980 -13.184 1.00 97.06 90 ASN A N 1
ATOM 694 C CA . ASN A 1 90 ? 9.672 1.371 -13.984 1.00 97.06 90 ASN A CA 1
ATOM 695 C C . ASN A 1 90 ? 9.607 -0.170 -13.911 1.00 97.06 90 ASN A C 1
ATOM 697 O O . ASN A 1 90 ? 10.332 -0.777 -13.124 1.00 97.06 90 ASN A O 1
ATOM 701 N N . PRO A 1 91 ? 8.790 -0.825 -14.759 1.00 95.12 91 PRO A N 1
ATOM 702 C CA . PRO A 1 91 ? 8.650 -2.285 -14.770 1.00 95.12 91 PRO A CA 1
ATOM 703 C C . PRO A 1 91 ? 9.928 -3.073 -15.103 1.00 95.12 91 PRO A C 1
ATOM 705 O O . PRO A 1 91 ? 9.939 -4.291 -14.941 1.00 95.12 91 PRO A O 1
ATOM 708 N N . ALA A 1 92 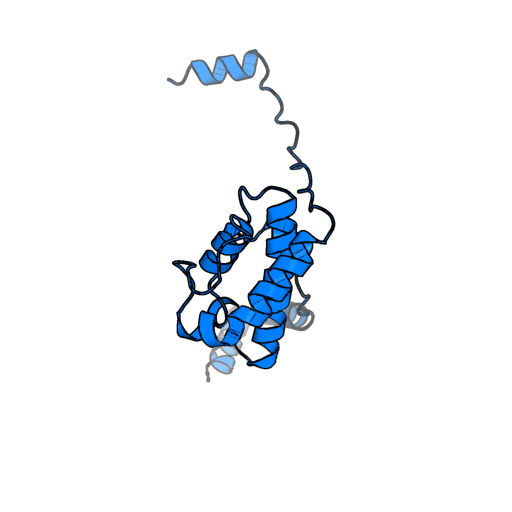? 10.981 -2.415 -15.599 1.00 96.38 92 ALA A N 1
ATOM 709 C CA . ALA A 1 92 ? 12.277 -3.040 -15.860 1.00 96.38 92 ALA A CA 1
ATOM 710 C C . ALA A 1 92 ? 13.211 -3.038 -14.633 1.00 96.38 92 ALA A C 1
ATOM 712 O O . ALA A 1 92 ? 14.241 -3.705 -14.663 1.00 96.38 92 ALA A O 1
ATOM 713 N N . LEU A 1 93 ? 12.867 -2.300 -13.571 1.00 97.19 93 LEU A N 1
ATOM 714 C CA . LEU A 1 93 ? 13.632 -2.236 -12.326 1.00 97.19 93 LEU A CA 1
ATOM 715 C C . LEU A 1 93 ? 13.609 -3.592 -11.611 1.00 97.19 93 LEU A C 1
ATOM 717 O O . LEU A 1 93 ? 12.529 -4.132 -11.345 1.00 97.19 93 LEU A O 1
ATOM 721 N N . ASP A 1 94 ? 14.780 -4.136 -11.262 1.00 97.12 94 ASP A N 1
ATOM 722 C CA . ASP A 1 94 ? 14.813 -5.332 -10.422 1.00 97.12 94 ASP A CA 1
ATOM 723 C C . ASP A 1 94 ? 14.355 -4.974 -8.994 1.00 97.12 94 ASP A C 1
ATOM 725 O O . ASP A 1 94 ? 14.737 -3.930 -8.458 1.00 97.12 94 ASP A O 1
ATOM 729 N N . PRO A 1 95 ? 13.549 -5.825 -8.333 1.00 96.25 95 PRO A N 1
ATOM 730 C CA . PRO A 1 95 ? 13.130 -5.589 -6.955 1.00 96.25 95 PRO A CA 1
ATOM 731 C C . PRO A 1 95 ? 14.279 -5.400 -5.956 1.00 96.25 95 PRO A C 1
ATOM 733 O O . PRO A 1 95 ? 14.054 -4.793 -4.914 1.00 96.25 95 PRO A O 1
ATOM 736 N N . ALA A 1 96 ? 15.474 -5.931 -6.227 1.00 96.94 96 ALA A N 1
ATOM 737 C CA . ALA A 1 96 ? 16.658 -5.724 -5.396 1.00 96.94 96 ALA A CA 1
ATOM 738 C C . ALA A 1 96 ? 17.223 -4.298 -5.484 1.00 96.94 96 ALA A C 1
ATOM 740 O O . ALA A 1 96 ? 17.829 -3.840 -4.518 1.00 96.94 96 ALA A O 1
ATOM 741 N N . ASP A 1 97 ? 16.973 -3.605 -6.595 1.00 97.31 97 ASP A N 1
ATOM 742 C CA . ASP A 1 97 ? 17.488 -2.262 -6.873 1.00 97.31 97 ASP A CA 1
ATOM 743 C C . ASP A 1 97 ? 16.468 -1.159 -6.546 1.00 97.31 97 ASP A C 1
ATOM 745 O O . ASP A 1 97 ? 16.770 0.030 -6.646 1.00 97.31 97 ASP A O 1
ATOM 749 N N . ALA A 1 98 ? 15.246 -1.533 -6.155 1.00 96.81 98 ALA A N 1
ATOM 750 C CA . ALA A 1 98 ? 14.201 -0.590 -5.777 1.00 96.81 98 ALA A CA 1
ATOM 751 C C . ALA A 1 98 ? 14.537 0.104 -4.438 1.00 96.81 98 ALA A C 1
ATOM 753 O O . ALA A 1 98 ? 14.588 -0.575 -3.407 1.00 96.81 98 ALA A O 1
ATOM 754 N N . PRO A 1 99 ? 14.723 1.442 -4.404 1.00 96.19 99 PRO A N 1
ATOM 755 C CA . PRO A 1 99 ? 15.183 2.158 -3.209 1.00 96.19 99 PRO A CA 1
ATOM 756 C C . PRO A 1 99 ? 14.311 1.950 -1.970 1.00 96.19 99 PRO A C 1
ATOM 758 O O . PRO A 1 99 ? 14.818 1.848 -0.853 1.00 96.19 99 PRO A O 1
ATOM 761 N N . SER A 1 100 ? 12.993 1.870 -2.157 1.00 97.12 100 SER A N 1
ATOM 762 C CA . SER A 1 100 ? 12.047 1.688 -1.055 1.00 97.12 100 SER A CA 1
ATOM 763 C C . SER A 1 100 ? 11.821 0.218 -0.686 1.00 97.12 100 SER A C 1
ATOM 765 O O . SER A 1 100 ? 11.005 -0.074 0.196 1.00 97.12 100 SER A O 1
ATOM 767 N N . MET A 1 101 ? 12.483 -0.726 -1.363 1.00 96.88 101 MET A N 1
ATOM 768 C CA . MET A 1 101 ? 12.330 -2.158 -1.127 1.00 96.88 101 MET A CA 1
ATOM 769 C C . MET A 1 101 ? 13.351 -2.646 -0.090 1.00 96.88 101 MET A C 1
ATOM 771 O O . MET A 1 101 ? 14.556 -2.594 -0.327 1.00 96.88 101 MET A O 1
ATOM 775 N N . PRO A 1 102 ? 12.913 -3.196 1.060 1.00 96.00 102 PRO A N 1
ATOM 776 C CA . PRO A 1 102 ? 13.844 -3.769 2.024 1.00 96.00 102 PRO A CA 1
ATOM 777 C C . PRO A 1 102 ? 14.626 -4.945 1.406 1.00 96.00 102 PRO A C 1
ATOM 779 O O . PRO A 1 102 ? 13.990 -5.844 0.844 1.00 96.00 102 PRO A O 1
ATOM 782 N N . PRO A 1 103 ? 15.959 -5.046 1.582 1.00 96.12 103 PRO A N 1
ATOM 783 C CA . PRO A 1 103 ? 16.760 -6.118 0.974 1.00 96.12 103 PRO A CA 1
ATOM 784 C C . PRO A 1 103 ? 16.287 -7.533 1.339 1.00 96.12 103 PRO A C 1
ATOM 786 O O . PRO A 1 103 ? 16.292 -8.454 0.521 1.00 96.12 103 PRO A O 1
ATOM 789 N N . SER A 1 104 ? 15.806 -7.718 2.573 1.00 95.12 104 SER A N 1
ATOM 790 C CA . SER A 1 104 ? 15.233 -8.989 3.031 1.00 95.12 104 SER A CA 1
ATOM 791 C C . SER A 1 104 ? 13.935 -9.347 2.299 1.00 95.12 104 SER A C 1
ATOM 793 O O . SER A 1 104 ? 13.710 -10.517 1.974 1.00 95.12 104 SER A O 1
ATOM 795 N N . ALA A 1 105 ? 13.096 -8.349 2.010 1.00 94.94 105 ALA A N 1
ATOM 796 C CA . ALA A 1 105 ? 11.880 -8.515 1.230 1.00 94.94 105 ALA A CA 1
ATOM 797 C C . ALA A 1 105 ? 12.218 -8.780 -0.241 1.00 94.94 105 ALA A C 1
ATOM 799 O O . ALA A 1 105 ? 11.635 -9.694 -0.817 1.00 94.94 105 ALA A O 1
ATOM 800 N N . ALA A 1 106 ? 13.184 -8.061 -0.824 1.00 96.50 106 ALA A N 1
ATOM 801 C CA . ALA A 1 106 ? 13.642 -8.283 -2.196 1.00 96.50 106 ALA A CA 1
ATOM 802 C C . ALA A 1 106 ? 14.147 -9.719 -2.394 1.00 96.50 106 ALA A C 1
ATOM 804 O O . ALA A 1 106 ? 13.690 -10.421 -3.293 1.00 96.50 106 ALA A O 1
ATOM 805 N N . ARG A 1 107 ? 14.985 -10.220 -1.478 1.00 97.06 107 ARG A N 1
ATOM 806 C CA . ARG A 1 107 ? 15.476 -11.606 -1.518 1.00 97.06 107 ARG A CA 1
ATOM 807 C C . ARG A 1 107 ? 14.353 -12.641 -1.411 1.00 97.06 107 ARG A C 1
ATOM 809 O O . ARG A 1 107 ? 14.372 -13.648 -2.109 1.00 97.06 107 ARG A O 1
ATOM 816 N N . ARG A 1 108 ? 13.373 -12.421 -0.528 1.00 96.31 108 ARG A N 1
ATOM 817 C CA . ARG A 1 108 ? 12.300 -13.398 -0.257 1.00 96.31 108 ARG A CA 1
ATOM 818 C C . ARG A 1 108 ? 11.161 -13.354 -1.278 1.00 96.31 108 ARG A C 1
ATOM 820 O O . ARG A 1 108 ? 10.536 -14.377 -1.547 1.00 96.31 108 ARG A O 1
ATOM 827 N N . LEU A 1 109 ? 10.836 -12.168 -1.784 1.00 97.25 109 LEU A N 1
ATOM 828 C CA . LEU A 1 109 ? 9.645 -11.907 -2.596 1.00 97.25 109 LEU A CA 1
ATOM 829 C C . LEU A 1 109 ? 9.972 -11.504 -4.034 1.00 97.25 109 LEU A C 1
ATOM 831 O O . LEU A 1 109 ? 9.051 -11.475 -4.845 1.00 97.25 109 LEU A O 1
ATOM 835 N N . GLY A 1 110 ? 11.236 -11.241 -4.374 1.00 97.31 110 GLY A N 1
ATOM 836 C CA . GLY A 1 110 ? 11.645 -10.710 -5.678 1.00 97.31 110 GLY A CA 1
ATOM 837 C C . GLY A 1 110 ? 11.107 -11.518 -6.853 1.00 97.31 110 GLY A C 1
ATOM 838 O O . GLY A 1 110 ? 10.572 -10.954 -7.800 1.00 97.31 110 GLY A O 1
ATOM 839 N N . GLU A 1 111 ? 11.100 -12.845 -6.748 1.00 98.12 111 GLU A N 1
ATOM 840 C CA . GLU A 1 111 ? 10.546 -13.694 -7.802 1.00 98.12 111 GLU A CA 1
ATOM 841 C C . GLU A 1 111 ? 9.016 -13.580 -7.933 1.00 98.12 111 GLU A C 1
ATOM 843 O O . GLU A 1 111 ? 8.465 -13.545 -9.035 1.00 98.12 111 GLU A O 1
ATOM 848 N N . LYS A 1 112 ? 8.296 -13.453 -6.812 1.00 98.19 112 LYS A N 1
ATOM 849 C CA . LYS A 1 112 ? 6.847 -13.194 -6.836 1.00 98.19 112 LYS A CA 1
ATOM 850 C C . LYS A 1 112 ? 6.544 -11.816 -7.428 1.00 98.19 112 LYS A C 1
ATOM 852 O O . LYS A 1 112 ? 5.577 -11.694 -8.181 1.00 98.19 112 LYS A O 1
ATOM 857 N N . VAL A 1 113 ? 7.379 -10.822 -7.120 1.00 98.31 113 VAL A N 1
ATOM 858 C CA . VAL A 1 113 ? 7.298 -9.464 -7.668 1.00 98.31 113 VAL A CA 1
ATOM 859 C C . VAL A 1 113 ? 7.533 -9.480 -9.176 1.00 98.31 113 VAL A C 1
ATOM 861 O O . VAL A 1 113 ? 6.656 -9.035 -9.907 1.00 98.31 113 VAL A O 1
ATOM 864 N N . ARG A 1 114 ? 8.625 -10.079 -9.668 1.00 98.44 114 ARG A N 1
ATOM 865 C CA . ARG A 1 114 ? 8.905 -10.190 -11.113 1.00 98.44 114 ARG A CA 1
ATOM 866 C C . ARG A 1 114 ? 7.765 -10.860 -11.875 1.00 98.44 114 ARG A C 1
ATOM 868 O O . ARG A 1 114 ? 7.334 -10.367 -12.917 1.00 98.44 114 ARG A O 1
ATOM 875 N N . ARG A 1 115 ? 7.195 -11.940 -11.326 1.00 98.50 115 ARG A N 1
ATOM 876 C CA . ARG A 1 115 ? 6.007 -12.579 -11.915 1.00 98.50 115 ARG A CA 1
ATOM 877 C C . ARG A 1 115 ? 4.787 -11.661 -11.936 1.00 98.50 115 ARG A C 1
ATOM 879 O O . ARG A 1 115 ? 4.050 -11.681 -12.916 1.00 98.50 115 ARG A O 1
ATOM 886 N N . ALA A 1 116 ? 4.553 -10.883 -10.882 1.00 98.31 116 ALA A N 1
ATOM 887 C CA . ALA A 1 116 ? 3.457 -9.917 -10.838 1.00 98.31 116 ALA A CA 1
ATOM 888 C C . ALA A 1 116 ? 3.649 -8.783 -11.856 1.00 98.31 116 ALA A C 1
ATOM 890 O O . ALA A 1 116 ? 2.717 -8.459 -12.584 1.00 98.31 116 ALA A O 1
ATOM 891 N N . VAL A 1 117 ? 4.869 -8.259 -11.990 1.00 98.44 117 VAL A N 1
ATOM 892 C CA . VAL A 1 117 ? 5.197 -7.264 -13.018 1.00 98.44 117 VAL A CA 1
ATOM 893 C C . VAL A 1 117 ? 4.924 -7.822 -14.414 1.00 98.44 117 VAL A C 1
ATOM 895 O O . VAL A 1 117 ? 4.200 -7.201 -15.189 1.00 98.44 117 VAL A O 1
ATOM 898 N N . LYS A 1 118 ? 5.402 -9.037 -14.714 1.00 98.31 118 LYS A N 1
ATOM 899 C CA . LYS A 1 118 ? 5.150 -9.698 -16.004 1.00 98.31 118 LYS A CA 1
ATOM 900 C C . LYS A 1 118 ? 3.655 -9.881 -16.285 1.00 98.31 118 LYS A C 1
ATOM 902 O O . LYS A 1 118 ? 3.217 -9.631 -17.404 1.00 98.31 118 LYS A O 1
ATOM 907 N N . ARG A 1 119 ? 2.865 -10.289 -15.283 1.00 98.06 119 ARG A N 1
ATOM 908 C CA . ARG A 1 119 ? 1.403 -10.409 -15.424 1.00 98.06 119 ARG A CA 1
ATOM 909 C C . ARG A 1 119 ? 0.752 -9.066 -15.734 1.00 98.06 119 ARG A C 1
ATOM 911 O O . ARG A 1 119 ? -0.044 -8.993 -16.660 1.00 98.06 119 ARG A O 1
ATOM 918 N N . GLY A 1 120 ? 1.111 -8.011 -15.007 1.00 97.19 120 GLY A N 1
ATOM 919 C CA . GLY A 1 120 ? 0.570 -6.676 -15.253 1.00 97.19 120 GLY A CA 1
ATOM 920 C C . GLY A 1 120 ? 0.980 -6.091 -16.606 1.00 97.19 120 GLY A C 1
ATOM 921 O O . GLY A 1 120 ? 0.181 -5.415 -17.243 1.00 97.19 120 GLY A O 1
ATOM 922 N N . LEU A 1 121 ? 2.187 -6.403 -17.092 1.00 97.75 121 LEU A N 1
ATOM 923 C CA . LEU A 1 121 ? 2.625 -6.025 -18.438 1.00 97.75 121 LEU A CA 1
ATOM 924 C C . LEU A 1 121 ? 1.844 -6.743 -19.545 1.00 97.75 121 LEU A C 1
ATOM 926 O O . LEU A 1 121 ? 1.654 -6.157 -20.608 1.00 97.75 121 LEU A O 1
ATOM 930 N N . ALA A 1 122 ? 1.403 -7.979 -19.306 1.00 97.50 122 ALA A N 1
ATOM 931 C CA . ALA A 1 122 ? 0.592 -8.761 -20.240 1.00 97.50 122 ALA A CA 1
ATOM 932 C C . ALA A 1 122 ? -0.917 -8.459 -20.150 1.00 97.50 122 ALA A C 1
ATOM 934 O O . ALA A 1 122 ? -1.677 -8.871 -21.025 1.00 97.50 122 ALA A O 1
ATOM 935 N N . ALA A 1 123 ? -1.360 -7.768 -19.099 1.00 95.69 123 ALA A N 1
ATOM 936 C CA . ALA A 1 123 ? -2.760 -7.424 -18.891 1.00 95.69 123 ALA A CA 1
ATOM 937 C C . ALA A 1 123 ? -3.197 -6.221 -19.754 1.00 95.69 123 ALA A C 1
ATOM 939 O O . ALA A 1 123 ? -2.362 -5.401 -20.152 1.00 95.69 123 ALA A O 1
ATOM 940 N N . PRO A 1 124 ? -4.511 -6.069 -20.013 1.00 94.88 124 PRO A N 1
ATOM 941 C CA . PRO A 1 124 ? -5.052 -4.865 -20.631 1.00 94.88 124 PRO A CA 1
ATOM 942 C C . PRO A 1 124 ? -4.707 -3.608 -19.830 1.00 94.88 124 PRO A C 1
ATOM 944 O O . PRO A 1 124 ? -4.643 -3.622 -18.598 1.00 94.88 124 PRO A O 1
ATOM 947 N N . GLU A 1 125 ? -4.523 -2.495 -20.534 1.00 92.69 125 GLU A N 1
ATOM 948 C CA . GLU A 1 125 ? -4.240 -1.226 -19.875 1.00 92.69 125 GLU A CA 1
ATOM 949 C C . GLU A 1 125 ? -5.429 -0.740 -19.056 1.00 92.69 125 GLU A C 1
ATOM 951 O O . GLU A 1 125 ? -6.580 -0.759 -19.497 1.00 92.69 125 GLU A O 1
ATOM 956 N N . VAL A 1 126 ? -5.133 -0.246 -17.857 1.00 93.12 126 VAL A N 1
ATOM 957 C CA . VAL A 1 126 ? -6.156 0.272 -16.956 1.00 93.12 126 VAL A CA 1
ATOM 958 C C . VAL A 1 126 ? -6.452 1.722 -17.309 1.00 93.12 126 VAL A C 1
ATOM 960 O O . VAL A 1 126 ? -5.567 2.578 -17.291 1.00 93.12 126 VAL A O 1
ATOM 963 N N . ARG A 1 127 ? -7.720 2.027 -17.577 1.00 87.88 127 ARG A N 1
ATOM 964 C CA . ARG A 1 127 ? -8.176 3.400 -17.799 1.00 87.88 127 ARG A CA 1
ATOM 965 C C . ARG A 1 127 ? -8.754 3.959 -16.509 1.00 87.88 127 ARG A C 1
ATOM 967 O O . ARG A 1 127 ? -9.634 3.354 -15.907 1.00 87.88 127 ARG A O 1
ATOM 974 N N . ARG A 1 128 ? -8.263 5.125 -16.087 1.00 84.56 128 ARG A N 1
ATOM 975 C CA . ARG A 1 128 ? -8.896 5.874 -14.997 1.00 84.56 128 ARG A CA 1
ATOM 976 C C . ARG A 1 128 ? -10.250 6.392 -15.493 1.00 84.56 128 ARG A C 1
ATOM 978 O O . ARG A 1 128 ? -10.285 6.946 -16.596 1.00 84.56 128 ARG A O 1
ATOM 985 N N . PRO A 1 129 ? -11.334 6.260 -14.710 1.00 80.56 129 PRO A N 1
ATOM 986 C CA . PRO A 1 129 ? -12.587 6.915 -15.048 1.00 80.56 129 PRO A CA 1
ATOM 987 C C . PRO A 1 129 ? -12.351 8.424 -15.143 1.00 80.56 129 PRO A C 1
ATOM 989 O O . PRO A 1 129 ? -11.581 8.997 -14.362 1.00 80.56 129 PRO A O 1
ATOM 992 N N . ALA A 1 130 ? -12.979 9.061 -16.133 1.00 73.06 130 ALA A N 1
ATOM 993 C CA . ALA A 1 130 ? -12.940 10.509 -16.239 1.00 73.06 130 ALA A CA 1
ATOM 994 C C . ALA A 1 130 ? -13.500 11.096 -14.933 1.00 73.06 130 ALA A C 1
ATOM 996 O O . ALA A 1 130 ? -14.525 10.612 -14.451 1.00 73.06 130 ALA A O 1
ATOM 997 N N . PRO A 1 131 ? -12.841 12.100 -14.329 1.00 66.50 131 PRO A N 1
ATOM 998 C CA . PRO A 1 131 ? -13.390 12.731 -13.145 1.00 66.50 131 PRO A CA 1
ATOM 999 C C . PRO A 1 131 ? -14.765 13.291 -13.502 1.00 66.50 131 PRO A C 1
ATOM 1001 O O . PRO A 1 131 ? -14.870 14.106 -14.423 1.00 66.50 131 PRO A O 1
ATOM 1004 N N . GLU A 1 132 ? -15.795 12.877 -12.766 1.00 60.28 132 GLU A N 1
ATOM 1005 C CA . GLU A 1 132 ? -17.088 13.553 -12.755 1.00 60.28 132 GLU A CA 1
ATOM 1006 C C . GLU A 1 132 ? -16.842 14.960 -12.210 1.00 60.28 132 GLU A C 1
ATOM 1008 O O . GLU A 1 132 ? -16.857 15.217 -11.009 1.00 60.28 132 GLU A O 1
ATOM 1013 N N . ARG A 1 133 ? -16.471 15.885 -13.094 1.00 61.19 133 ARG A N 1
ATOM 1014 C CA . ARG A 1 133 ? -16.410 17.298 -12.758 1.00 61.19 133 ARG A CA 1
ATOM 1015 C C . ARG A 1 133 ? -17.847 17.789 -12.857 1.00 61.19 133 ARG A C 1
ATOM 1017 O O . ARG A 1 133 ? -18.308 17.950 -13.989 1.00 61.19 133 ARG A O 1
ATOM 1024 N N . PRO A 1 134 ? -18.557 18.050 -11.739 1.00 61.19 134 PRO A N 1
ATOM 1025 C CA . PRO A 1 134 ? -19.786 18.818 -11.839 1.00 61.19 134 PRO A CA 1
ATOM 1026 C C . PRO A 1 134 ? -19.429 20.105 -12.579 1.00 61.19 134 PRO A C 1
ATOM 1028 O O . PRO A 1 134 ? -18.410 20.740 -12.271 1.00 61.19 134 PRO A O 1
ATOM 1031 N N . ALA A 1 135 ? -20.200 20.432 -13.617 1.00 62.66 135 ALA A N 1
ATOM 1032 C CA . ALA A 1 135 ? -19.988 21.648 -14.377 1.00 62.66 135 ALA A CA 1
ATOM 1033 C C . ALA A 1 135 ? -20.000 22.804 -13.377 1.00 62.66 135 ALA A C 1
ATOM 1035 O O . ALA A 1 135 ? -21.034 23.101 -12.785 1.00 62.66 135 ALA A O 1
ATOM 1036 N N . ARG A 1 136 ? -18.838 23.416 -13.118 1.00 65.50 136 ARG A N 1
ATOM 1037 C CA . ARG A 1 136 ? -18.796 24.610 -12.277 1.00 65.50 136 ARG A CA 1
ATOM 1038 C C . ARG A 1 136 ? -19.617 25.659 -13.021 1.00 65.50 136 ARG A C 1
ATOM 1040 O O . ARG A 1 136 ? -19.219 25.991 -14.144 1.00 65.50 136 ARG A O 1
ATOM 1047 N N . PRO A 1 137 ? -20.735 26.158 -12.463 1.00 69.94 137 PRO A N 1
ATOM 1048 C CA . PRO A 1 137 ? -21.451 27.240 -13.106 1.00 69.94 137 PRO A CA 1
ATOM 1049 C C . PRO A 1 137 ? -20.456 28.386 -13.270 1.00 69.94 137 PRO A C 1
ATOM 1051 O O . PRO A 1 137 ? -19.803 28.807 -12.311 1.00 69.94 137 PRO A O 1
ATOM 1054 N N . ARG A 1 138 ? -20.247 28.820 -14.516 1.00 70.12 138 ARG A N 1
ATOM 1055 C CA . ARG A 1 138 ? -19.429 30.003 -14.773 1.00 70.12 138 ARG A CA 1
ATOM 1056 C C . ARG A 1 138 ? -20.175 31.169 -14.124 1.00 70.12 138 ARG A C 1
ATOM 1058 O O . ARG A 1 138 ? -21.336 31.361 -14.483 1.00 70.12 138 ARG A O 1
ATOM 1065 N N . PRO A 1 139 ? -19.564 31.915 -13.184 1.00 71.31 139 PRO A N 1
ATOM 1066 C CA . PRO A 1 139 ? -20.230 33.064 -12.598 1.00 71.31 139 PRO A CA 1
ATOM 1067 C C . PRO A 1 139 ? -20.630 34.011 -13.727 1.00 71.31 139 PRO A C 1
ATOM 1069 O O . PRO A 1 139 ? -19.848 34.274 -14.647 1.00 71.31 139 PRO A O 1
ATOM 1072 N N . SER A 1 140 ? -21.862 34.494 -13.670 1.00 77.00 140 SER A N 1
ATOM 1073 C CA . SER A 1 140 ? -22.361 35.498 -14.596 1.00 77.00 140 SER A CA 1
ATOM 1074 C C . SER A 1 140 ? -21.464 36.739 -14.569 1.00 77.00 140 SER A C 1
ATOM 1076 O O . SER A 1 140 ? -20.737 37.013 -13.607 1.00 77.00 140 SER A O 1
ATOM 1078 N N . ARG A 1 141 ? -21.541 37.548 -15.627 1.00 72.06 141 ARG A N 1
ATOM 1079 C CA . ARG A 1 141 ? -20.766 38.793 -15.745 1.00 72.06 141 ARG A CA 1
ATOM 1080 C C . ARG A 1 141 ? -20.984 39.725 -14.538 1.00 72.06 141 ARG A C 1
ATOM 1082 O O . ARG A 1 141 ? -20.049 40.395 -14.111 1.00 72.06 141 ARG A O 1
ATOM 1089 N N . ALA A 1 142 ? -22.186 39.705 -13.954 1.00 71.19 142 ALA A N 1
ATOM 1090 C CA . ALA A 1 142 ? -22.545 40.458 -12.753 1.00 71.19 142 ALA A CA 1
ATOM 1091 C C . ALA A 1 142 ? -21.918 39.885 -11.464 1.00 71.19 142 ALA A C 1
ATOM 1093 O O . ALA A 1 142 ? -21.482 40.635 -10.591 1.00 71.19 142 ALA A O 1
ATOM 1094 N N . GLU A 1 143 ? -21.827 38.560 -11.332 1.00 72.75 143 GLU A N 1
ATOM 1095 C CA . GLU A 1 143 ? -21.177 37.897 -10.192 1.00 72.75 143 GLU A CA 1
ATOM 1096 C C . GLU A 1 143 ? -19.656 38.072 -10.218 1.00 72.75 143 GLU A C 1
ATOM 1098 O O . GLU A 1 143 ? -19.059 38.368 -9.184 1.00 72.75 143 GLU A O 1
ATOM 1103 N N . ALA A 1 144 ? -19.042 38.001 -11.402 1.00 73.12 144 ALA A N 1
ATOM 1104 C CA . ALA A 1 144 ? -17.617 38.269 -11.593 1.00 73.12 144 ALA A CA 1
ATOM 1105 C C . ALA A 1 144 ? -17.237 39.745 -11.351 1.00 73.12 144 ALA A C 1
ATOM 1107 O O . ALA A 1 144 ? -16.095 40.040 -11.000 1.00 73.12 144 ALA A O 1
ATOM 1108 N N . ALA A 1 145 ? -18.174 40.681 -11.536 1.00 70.38 145 ALA A N 1
ATOM 1109 C CA . ALA A 1 145 ? -17.960 42.100 -11.245 1.00 70.38 145 ALA A CA 1
ATOM 1110 C C . ALA A 1 145 ? -17.986 42.398 -9.735 1.00 70.38 145 ALA A C 1
ATOM 1112 O O . ALA A 1 145 ? -17.230 43.248 -9.263 1.00 70.38 145 ALA A O 1
ATOM 1113 N N . ARG A 1 146 ? -18.805 41.672 -8.957 1.00 64.12 146 ARG A N 1
ATOM 1114 C CA . ARG A 1 146 ? -18.888 41.826 -7.492 1.00 64.12 146 ARG A CA 1
ATOM 1115 C C . ARG A 1 146 ? -17.627 41.351 -6.770 1.00 64.12 146 ARG A C 1
ATOM 1117 O O . ARG A 1 146 ? -17.226 41.970 -5.789 1.00 64.12 146 ARG A O 1
ATOM 1124 N N . THR A 1 147 ? -16.968 40.307 -7.266 1.00 59.25 147 THR A N 1
ATOM 1125 C CA . THR A 1 147 ? -15.728 39.775 -6.675 1.00 59.25 147 THR A CA 1
ATOM 1126 C C . THR A 1 147 ? -14.494 40.645 -6.930 1.00 59.25 147 THR A C 1
ATOM 1128 O O . THR A 1 147 ? -13.563 40.596 -6.135 1.00 59.25 147 THR A O 1
ATOM 1131 N N . ARG A 1 148 ? -14.490 41.497 -7.967 1.00 58.94 148 ARG A N 1
ATOM 1132 C CA . ARG A 1 148 ? -13.380 42.431 -8.263 1.00 58.94 148 ARG A CA 1
ATOM 1133 C C . ARG A 1 148 ? -13.391 43.725 -7.440 1.00 58.94 148 ARG A C 1
ATOM 1135 O O . ARG A 1 148 ? -12.421 44.463 -7.493 1.00 58.94 148 ARG A O 1
ATOM 1142 N N . ARG A 1 149 ? -14.470 44.015 -6.703 1.00 54.78 149 ARG A N 1
ATOM 1143 C CA . ARG A 1 149 ? -14.616 45.228 -5.868 1.00 54.78 149 ARG A CA 1
ATOM 1144 C C . ARG A 1 149 ? -14.168 45.049 -4.407 1.00 54.78 149 ARG A C 1
ATOM 1146 O O . ARG A 1 149 ? -14.359 45.959 -3.610 1.00 54.78 149 ARG A O 1
ATOM 1153 N N . ARG A 1 150 ? -13.642 43.875 -4.039 1.00 51.50 150 ARG A N 1
ATOM 1154 C CA . ARG A 1 150 ? -13.244 43.513 -2.662 1.00 51.50 150 ARG A CA 1
ATOM 1155 C C . ARG A 1 150 ? -11.729 43.305 -2.471 1.00 51.50 150 ARG A C 1
ATOM 1157 O O . ARG A 1 150 ? -11.340 42.708 -1.472 1.00 51.50 150 ARG A O 1
ATOM 1164 N N . GLY A 1 151 ? -10.902 43.771 -3.403 1.00 40.16 151 GLY A N 1
ATOM 1165 C CA . GLY A 1 151 ? -9.445 43.883 -3.253 1.00 40.16 151 GLY A CA 1
ATOM 1166 C C . GLY A 1 151 ? -9.029 45.323 -3.482 1.00 40.16 151 GLY A C 1
ATOM 1167 O O . GLY A 1 151 ? -8.051 45.739 -2.835 1.00 40.16 151 GLY A O 1
#